Protein AF-A0A0P6XLK3-F1 (afdb_monomer_lite)

Organism: NCBI:txid70996

Structure (mmCIF, N/CA/C/O backbone):
data_AF-A0A0P6XLK3-F1
#
_entry.id   AF-A0A0P6XLK3-F1
#
loop_
_atom_site.group_PDB
_atom_site.id
_atom_site.type_symbol
_atom_site.label_atom_id
_atom_site.label_alt_id
_atom_site.label_comp_id
_atom_site.label_asym_id
_atom_site.label_entity_id
_atom_site.label_seq_id
_atom_site.pdbx_PDB_ins_code
_atom_site.Cartn_x
_atom_site.Cartn_y
_atom_site.Cartn_z
_atom_site.occupancy
_atom_site.B_iso_or_equiv
_atom_site.auth_seq_id
_atom_site.auth_comp_id
_atom_site.auth_asym_id
_atom_site.auth_atom_id
_atom_site.pdbx_PDB_model_num
ATOM 1 N N . MET A 1 1 ? 28.054 -4.166 -37.052 1.00 48.50 1 MET A N 1
ATOM 2 C CA . MET A 1 1 ? 26.684 -3.879 -36.568 1.00 48.50 1 MET A CA 1
ATOM 3 C C . MET A 1 1 ? 26.786 -2.891 -35.420 1.00 48.50 1 MET A C 1
ATOM 5 O O . MET A 1 1 ? 27.325 -3.245 -34.381 1.00 48.50 1 MET A O 1
ATOM 9 N N . TYR A 1 2 ? 26.368 -1.643 -35.636 1.00 39.34 2 TYR A N 1
ATOM 10 C CA . TYR A 1 2 ? 26.387 -0.606 -34.602 1.00 39.34 2 TYR A CA 1
ATOM 11 C C . TYR A 1 2 ? 25.342 -0.979 -33.540 1.00 39.34 2 TYR A C 1
ATOM 13 O O . TYR A 1 2 ? 24.150 -1.036 -33.843 1.00 39.34 2 TYR A O 1
ATOM 21 N N . GLN A 1 3 ? 25.774 -1.314 -32.323 1.00 53.41 3 GLN A N 1
ATOM 22 C CA . GLN A 1 3 ? 24.851 -1.542 -31.215 1.00 53.41 3 GLN A CA 1
ATOM 23 C C . GLN A 1 3 ? 24.291 -0.185 -30.795 1.00 53.41 3 GLN A C 1
ATOM 25 O O . GLN A 1 3 ? 24.954 0.599 -30.123 1.00 53.41 3 GLN A O 1
ATOM 30 N N . VAL A 1 4 ? 23.072 0.114 -31.241 1.00 50.69 4 VAL A N 1
ATOM 31 C CA . VAL A 1 4 ? 22.320 1.277 -30.771 1.00 50.69 4 VAL A CA 1
ATOM 32 C C . VAL A 1 4 ? 22.081 1.084 -29.272 1.00 50.69 4 VAL A C 1
ATOM 34 O O . VAL A 1 4 ? 21.427 0.098 -28.909 1.00 50.69 4 VAL A O 1
ATOM 37 N N . PRO A 1 5 ? 22.558 1.984 -28.393 1.00 47.41 5 PRO A N 1
ATOM 38 C CA . PRO A 1 5 ? 22.245 1.900 -26.980 1.00 47.41 5 PRO A CA 1
ATOM 39 C C . PRO A 1 5 ? 20.754 2.202 -26.828 1.00 47.41 5 PRO A C 1
ATOM 41 O O . PRO A 1 5 ? 20.324 3.353 -26.779 1.00 47.41 5 PRO A O 1
ATOM 44 N N . HIS A 1 6 ? 19.935 1.151 -26.795 1.00 49.28 6 HIS A N 1
ATOM 45 C CA . HIS A 1 6 ? 18.554 1.250 -26.354 1.00 49.28 6 HIS A CA 1
ATOM 46 C C . HIS A 1 6 ? 18.606 1.637 -24.885 1.00 49.28 6 HIS A C 1
ATOM 48 O O . HIS A 1 6 ? 18.752 0.774 -24.031 1.00 49.28 6 HIS A O 1
ATOM 54 N N . ASN A 1 7 ? 18.537 2.933 -24.593 1.00 46.81 7 ASN A N 1
ATOM 55 C CA . ASN A 1 7 ? 18.342 3.432 -23.244 1.00 46.81 7 ASN A CA 1
ATOM 56 C C . ASN A 1 7 ? 16.865 3.190 -22.870 1.00 46.81 7 ASN A C 1
ATOM 58 O O . ASN A 1 7 ? 16.003 3.980 -23.264 1.00 46.81 7 ASN A O 1
ATOM 62 N N . PRO A 1 8 ? 16.508 2.106 -22.152 1.00 51.03 8 PRO A N 1
ATOM 63 C CA . PRO A 1 8 ? 15.113 1.714 -21.968 1.00 51.03 8 PRO A CA 1
ATOM 64 C C . PRO A 1 8 ? 14.445 2.483 -20.815 1.00 51.03 8 PRO A C 1
ATOM 66 O O . PRO A 1 8 ? 13.295 2.217 -20.473 1.00 51.03 8 PRO A O 1
ATOM 69 N N . GLN A 1 9 ? 15.160 3.401 -20.154 1.00 51.38 9 GLN A N 1
ATOM 70 C CA . GLN A 1 9 ? 14.883 3.735 -18.755 1.00 51.38 9 GLN A CA 1
ATOM 71 C C . GLN A 1 9 ? 14.053 5.000 -18.494 1.00 51.38 9 GLN A C 1
ATOM 73 O O . GLN A 1 9 ? 13.700 5.234 -17.337 1.00 51.38 9 GLN A O 1
ATOM 78 N N . ASN A 1 10 ? 13.697 5.809 -19.499 1.00 47.47 10 ASN A N 1
ATOM 79 C CA . ASN A 1 10 ? 13.125 7.139 -19.218 1.00 47.47 10 ASN A CA 1
ATOM 80 C C . ASN A 1 10 ? 11.612 7.311 -19.411 1.00 47.47 10 ASN A C 1
ATOM 82 O O . ASN A 1 10 ? 11.050 8.234 -18.830 1.00 47.47 10 ASN A O 1
ATOM 86 N N . LYS A 1 11 ? 10.904 6.433 -20.135 1.00 48.31 11 LYS A N 1
ATOM 87 C CA . LYS A 1 11 ? 9.454 6.629 -20.371 1.00 48.31 11 LYS A CA 1
ATOM 88 C C . LYS A 1 11 ? 8.540 6.185 -19.217 1.00 48.31 11 LYS A C 1
ATOM 90 O O . LYS A 1 11 ? 7.357 6.490 -19.239 1.00 48.31 11 LYS A O 1
ATOM 95 N N . LEU A 1 12 ? 9.070 5.495 -18.205 1.00 56.06 12 LEU A N 1
ATOM 96 C CA . LEU A 1 12 ? 8.273 4.810 -17.173 1.00 56.06 12 LEU A CA 1
ATOM 97 C C . LEU A 1 12 ? 8.535 5.287 -15.734 1.00 56.06 12 LEU A C 1
ATOM 99 O O . LEU A 1 12 ? 8.028 4.694 -14.786 1.00 56.06 12 LEU A O 1
ATOM 103 N N . ARG A 1 13 ? 9.288 6.383 -15.552 1.00 64.12 13 ARG A N 1
ATOM 104 C CA . ARG A 1 13 ? 9.587 6.943 -14.219 1.00 64.12 13 ARG A CA 1
ATOM 105 C C . ARG A 1 13 ? 8.394 7.647 -13.571 1.00 64.12 13 ARG A C 1
ATOM 107 O O . ARG A 1 13 ? 8.230 7.552 -12.361 1.00 64.12 13 ARG A O 1
ATOM 114 N N . TRP A 1 14 ? 7.552 8.312 -14.359 1.00 66.25 14 TRP A N 1
ATOM 115 C CA . TRP A 1 14 ? 6.425 9.095 -13.838 1.00 66.25 14 TRP A CA 1
ATOM 116 C C . TRP A 1 14 ? 5.354 8.257 -13.124 1.00 66.25 14 TRP A C 1
ATOM 118 O O . TRP A 1 14 ? 5.020 8.600 -11.992 1.00 66.25 14 TRP A O 1
ATOM 128 N N . PRO A 1 15 ? 4.863 7.133 -13.684 1.00 72.25 15 PRO A N 1
ATOM 129 C CA . PRO A 1 15 ? 3.881 6.305 -12.982 1.00 72.25 15 PRO A CA 1
ATOM 130 C C . PRO A 1 15 ? 4.455 5.698 -11.696 1.00 72.25 15 PRO A C 1
ATOM 132 O O . PRO A 1 15 ? 3.769 5.593 -10.688 1.00 72.25 15 PRO A O 1
ATOM 135 N N . ILE A 1 16 ? 5.743 5.350 -11.714 1.00 74.31 16 ILE A N 1
ATOM 136 C CA . ILE A 1 16 ? 6.473 4.839 -10.550 1.00 74.31 16 ILE A CA 1
ATOM 137 C C . ILE A 1 16 ? 6.576 5.904 -9.452 1.00 74.31 16 ILE A C 1
ATOM 139 O O . ILE A 1 16 ? 6.316 5.605 -8.288 1.00 74.31 16 ILE A O 1
ATOM 143 N N . ALA A 1 17 ? 6.913 7.143 -9.813 1.00 75.12 17 ALA A N 1
ATOM 144 C CA . ALA A 1 17 ? 6.966 8.259 -8.874 1.00 75.12 17 ALA A CA 1
ATOM 145 C C . ALA A 1 17 ? 5.585 8.563 -8.269 1.00 75.12 17 ALA A C 1
ATOM 147 O O . ALA A 1 17 ? 5.495 8.831 -7.075 1.00 75.12 17 ALA A O 1
ATOM 148 N N . LEU A 1 18 ? 4.511 8.454 -9.058 1.00 81.56 18 LEU A N 1
ATOM 149 C CA . LEU A 1 18 ? 3.137 8.624 -8.576 1.00 81.56 18 LEU A CA 1
ATOM 150 C C . LEU A 1 18 ? 2.731 7.529 -7.583 1.00 81.56 18 LEU A C 1
ATOM 152 O O . LEU A 1 18 ? 2.184 7.846 -6.529 1.00 81.56 18 LEU A O 1
ATOM 156 N N . ILE A 1 19 ? 3.046 6.261 -7.874 1.00 81.31 19 ILE A N 1
ATOM 157 C CA . ILE A 1 19 ? 2.812 5.145 -6.943 1.00 81.31 19 ILE A CA 1
ATOM 158 C C . ILE A 1 19 ? 3.593 5.375 -5.648 1.00 81.31 19 ILE A C 1
ATOM 160 O O . ILE A 1 19 ? 3.035 5.255 -4.561 1.00 81.31 19 ILE A O 1
ATOM 164 N N . PHE A 1 20 ? 4.865 5.764 -5.748 1.00 81.19 20 PHE A N 1
ATOM 165 C CA . PHE A 1 20 ? 5.685 6.075 -4.580 1.00 81.19 20 PHE A CA 1
ATOM 166 C C . PHE A 1 20 ? 5.079 7.206 -3.737 1.00 81.19 20 PHE A C 1
ATOM 168 O O . PHE A 1 20 ? 4.965 7.073 -2.521 1.00 81.19 20 PHE A O 1
ATOM 175 N N . PHE A 1 21 ? 4.653 8.298 -4.374 1.00 82.06 21 PHE A N 1
ATOM 176 C CA . PHE A 1 21 ? 4.073 9.449 -3.687 1.00 82.06 21 PHE A CA 1
ATOM 177 C C . PHE A 1 21 ? 2.741 9.103 -3.010 1.00 82.06 21 PHE A C 1
ATOM 179 O O . PHE A 1 21 ? 2.518 9.473 -1.859 1.00 82.06 21 PHE A O 1
ATOM 186 N N . TYR A 1 22 ? 1.894 8.316 -3.681 1.00 84.12 22 TYR A N 1
ATOM 187 C CA . TYR A 1 22 ? 0.671 7.765 -3.098 1.00 84.12 22 TYR A CA 1
ATOM 188 C C . TYR A 1 22 ? 0.972 6.921 -1.851 1.00 84.12 22 TYR A C 1
ATOM 190 O O . TYR A 1 22 ? 0.374 7.137 -0.797 1.00 84.12 22 TYR A O 1
ATOM 198 N N . TYR A 1 23 ? 1.945 6.009 -1.937 1.00 82.25 23 TYR A N 1
ATOM 199 C CA . TYR A 1 23 ? 2.347 5.159 -0.814 1.00 82.25 23 TYR A CA 1
ATOM 200 C C . TYR A 1 23 ? 2.906 5.977 0.356 1.00 82.25 23 TYR A C 1
ATOM 202 O O . TYR A 1 23 ? 2.591 5.686 1.511 1.00 82.25 23 TYR A O 1
ATOM 210 N N . ALA A 1 24 ? 3.690 7.019 0.067 1.00 79.50 24 ALA A N 1
ATOM 211 C CA . ALA A 1 24 ? 4.238 7.916 1.074 1.00 79.50 24 ALA A CA 1
ATOM 212 C C . ALA A 1 24 ? 3.134 8.695 1.805 1.00 79.50 24 ALA A C 1
ATOM 214 O O . ALA A 1 24 ? 3.105 8.683 3.032 1.00 79.50 24 ALA A O 1
ATOM 215 N N . ILE A 1 25 ? 2.193 9.313 1.082 1.00 82.62 25 ILE A N 1
ATOM 216 C CA . ILE A 1 25 ? 1.094 10.078 1.694 1.00 82.62 25 ILE A CA 1
ATO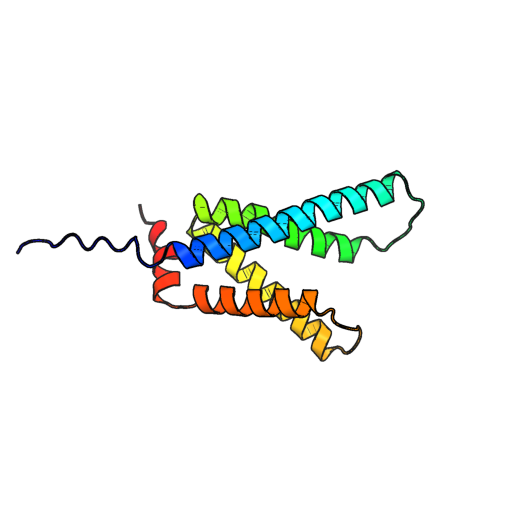M 217 C C . ILE A 1 25 ? 0.207 9.176 2.549 1.00 82.62 25 ILE A C 1
ATOM 219 O O . ILE A 1 25 ? -0.055 9.493 3.709 1.00 82.62 25 ILE A O 1
ATOM 223 N N . VAL A 1 26 ? -0.245 8.045 1.996 1.00 80.94 26 VAL A N 1
ATOM 224 C CA . VAL A 1 26 ? -1.139 7.127 2.717 1.00 80.94 26 VAL A CA 1
ATOM 225 C C . VAL A 1 26 ? -0.442 6.554 3.947 1.00 80.94 26 VAL A C 1
ATOM 227 O O . VAL A 1 26 ? -1.035 6.498 5.023 1.00 80.94 26 VAL A O 1
ATOM 230 N N . GLY A 1 27 ? 0.830 6.177 3.817 1.00 79.25 27 GLY A N 1
ATOM 231 C CA . GLY A 1 27 ? 1.594 5.660 4.941 1.00 79.25 27 GLY A CA 1
ATOM 232 C C . GLY A 1 27 ? 1.867 6.713 6.020 1.00 79.25 27 GLY A C 1
ATOM 233 O O . GLY A 1 27 ? 1.740 6.394 7.199 1.00 79.25 27 GLY A O 1
ATOM 234 N N . ILE A 1 28 ? 2.172 7.967 5.659 1.00 80.75 28 ILE A N 1
ATOM 235 C CA . ILE A 1 28 ? 2.331 9.068 6.630 1.00 80.75 28 ILE A CA 1
ATOM 236 C C . ILE A 1 28 ? 1.008 9.334 7.353 1.00 80.75 28 ILE A C 1
ATOM 238 O O . ILE A 1 28 ? 0.990 9.424 8.580 1.00 80.75 28 ILE A O 1
ATOM 242 N N . GLY A 1 29 ? -0.105 9.405 6.617 1.00 78.44 29 GLY A N 1
ATOM 243 C CA . GLY A 1 29 ? -1.433 9.574 7.207 1.00 78.44 29 GLY A CA 1
ATOM 244 C C . GLY A 1 29 ? -1.769 8.454 8.192 1.00 78.44 29 GLY A C 1
ATOM 245 O O . GLY A 1 29 ? -2.257 8.714 9.291 1.00 78.44 29 GLY A O 1
ATOM 246 N N . ALA A 1 30 ? -1.425 7.212 7.846 1.00 77.94 30 ALA A N 1
ATOM 247 C CA . ALA A 1 30 ? -1.592 6.076 8.739 1.00 77.94 30 ALA A CA 1
ATOM 248 C C . ALA A 1 30 ? -0.686 6.154 9.968 1.00 77.94 30 ALA A C 1
ATOM 250 O O . ALA A 1 30 ? -1.175 5.919 11.068 1.00 77.94 30 ALA A O 1
ATOM 251 N N . ALA A 1 31 ? 0.588 6.525 9.814 1.00 78.25 31 ALA A N 1
ATOM 252 C CA . ALA A 1 31 ? 1.520 6.701 10.927 1.00 78.25 31 ALA A CA 1
ATOM 253 C C . ALA A 1 31 ? 1.008 7.741 11.936 1.00 78.25 31 ALA A C 1
ATOM 255 O O . ALA A 1 31 ? 0.972 7.465 13.134 1.00 78.25 31 ALA A O 1
ATOM 256 N N . ILE A 1 32 ? 0.524 8.890 11.450 1.00 80.81 32 ILE A N 1
ATOM 257 C CA . ILE A 1 32 ? -0.103 9.922 12.289 1.00 80.81 32 ILE A CA 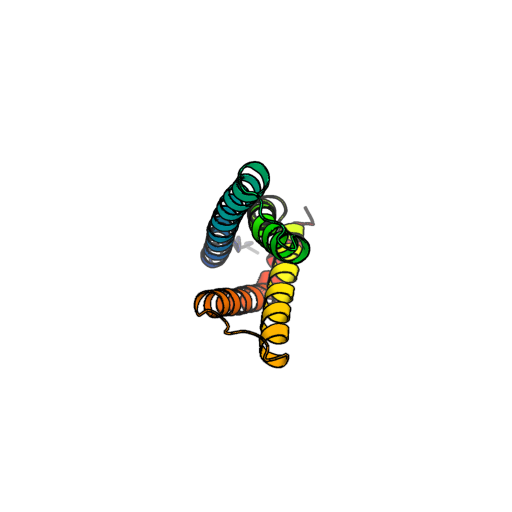1
ATOM 258 C C . ILE A 1 32 ? -1.348 9.360 12.988 1.00 80.81 32 ILE A C 1
ATOM 260 O O . ILE A 1 32 ? -1.481 9.494 14.204 1.00 80.81 32 ILE A O 1
ATOM 264 N N . GLY A 1 33 ? -2.230 8.679 12.249 1.00 73.56 33 GLY A N 1
ATOM 265 C CA . GLY A 1 33 ? -3.426 8.042 12.807 1.00 73.56 33 GLY A CA 1
ATOM 266 C C . GLY A 1 33 ? -3.112 7.010 13.894 1.00 73.56 33 GLY A C 1
ATOM 267 O O . GLY A 1 33 ? -3.804 6.953 14.906 1.00 73.56 33 GLY A O 1
ATOM 268 N N . GLY A 1 34 ? -2.033 6.243 13.742 1.00 72.31 34 GLY A N 1
ATOM 269 C CA . GLY A 1 34 ? -1.563 5.319 14.772 1.00 72.31 34 GLY A CA 1
ATOM 270 C C . GLY A 1 34 ? -1.013 5.999 16.004 1.00 72.31 34 GLY A C 1
ATOM 271 O O . GLY A 1 34 ? -1.327 5.570 17.107 1.00 72.31 34 GLY A O 1
ATOM 272 N N . CYS A 1 35 ? -0.232 7.068 15.843 1.00 77.94 35 CYS A N 1
ATOM 273 C CA . CYS A 1 35 ? 0.229 7.863 16.979 1.00 77.94 35 CYS A CA 1
ATOM 274 C C . CYS A 1 35 ? -0.959 8.417 17.777 1.00 77.94 35 CYS A C 1
ATOM 276 O O . CYS A 1 35 ? -0.950 8.356 19.004 1.00 77.94 35 CYS A O 1
ATOM 278 N N . LEU A 1 36 ? -2.008 8.884 17.091 1.00 77.75 36 LEU A N 1
ATOM 279 C CA . LEU A 1 36 ? -3.248 9.337 17.726 1.00 77.75 36 LEU A CA 1
ATOM 280 C C . LEU A 1 36 ? -3.999 8.190 18.413 1.00 77.75 36 LEU A C 1
ATOM 282 O O . LEU A 1 36 ? -4.477 8.363 19.532 1.00 77.75 36 LEU A O 1
ATOM 286 N N . LEU A 1 37 ? -4.064 7.009 17.791 1.00 74.19 37 LEU A N 1
ATOM 287 C CA . LEU A 1 37 ? -4.680 5.822 18.384 1.00 74.19 37 LEU A CA 1
ATOM 288 C C . LEU A 1 37 ? -3.926 5.379 19.650 1.00 74.19 37 LEU A C 1
ATOM 290 O O . LEU A 1 37 ? -4.545 5.190 20.692 1.00 74.19 37 LEU A O 1
ATOM 294 N N . VAL A 1 38 ? -2.595 5.296 19.603 1.00 75.56 38 VAL A N 1
ATOM 295 C CA . VAL A 1 38 ? -1.748 4.987 20.768 1.00 75.56 38 VAL A CA 1
ATOM 296 C C . VAL A 1 38 ? -1.923 6.038 21.863 1.00 75.56 38 VAL A C 1
ATOM 298 O O . VAL A 1 38 ? -2.149 5.673 23.014 1.00 75.56 38 VAL A O 1
ATOM 301 N N . ALA A 1 39 ? -1.907 7.329 21.519 1.00 75.00 39 ALA A N 1
ATOM 302 C CA . ALA A 1 39 ? -2.172 8.400 22.477 1.00 75.00 39 ALA A CA 1
ATOM 303 C C . ALA A 1 39 ? -3.562 8.246 23.118 1.00 75.00 39 ALA A C 1
ATOM 305 O O . ALA A 1 39 ? -3.698 8.364 24.332 1.00 75.00 39 ALA A O 1
ATOM 306 N N . SER A 1 40 ? -4.587 7.898 22.337 1.00 71.88 40 SER A N 1
ATOM 307 C CA . SER A 1 40 ? -5.941 7.678 22.855 1.00 71.88 40 SER A CA 1
ATOM 308 C C . SER A 1 40 ? -6.061 6.453 23.771 1.00 71.88 40 SER A C 1
ATOM 310 O O . SER A 1 40 ? -6.889 6.466 24.673 1.00 71.88 40 SER A O 1
ATOM 312 N N . ILE A 1 41 ? -5.220 5.428 23.600 1.00 74.56 41 ILE A N 1
ATOM 313 C CA . ILE A 1 41 ? -5.166 4.250 24.485 1.00 74.56 41 ILE A CA 1
ATOM 314 C C . ILE A 1 41 ? -4.420 4.568 25.785 1.00 74.56 41 ILE A C 1
ATOM 316 O O . ILE A 1 41 ? -4.830 4.132 26.856 1.00 74.56 41 ILE A O 1
ATOM 320 N N . VAL A 1 42 ? -3.314 5.313 25.693 1.00 76.31 42 VAL A N 1
ATOM 321 C CA . VAL A 1 42 ? -2.473 5.665 26.849 1.00 76.31 42 VAL A CA 1
ATOM 322 C C . VAL A 1 42 ? -3.164 6.702 27.737 1.00 76.31 42 VAL A C 1
ATOM 324 O O . VAL A 1 42 ? -3.126 6.587 28.960 1.00 76.31 42 VAL A O 1
ATOM 327 N N . TYR A 1 43 ? -3.814 7.699 27.131 1.00 77.81 43 TYR A N 1
ATOM 328 C CA . TYR A 1 43 ? -4.438 8.818 27.843 1.00 77.81 43 TYR A CA 1
ATOM 329 C C . TYR A 1 43 ? -5.967 8.707 27.965 1.00 77.81 43 TYR A C 1
ATOM 331 O O . TYR A 1 43 ? -6.568 9.412 28.775 1.00 77.81 43 TYR A O 1
ATOM 339 N N . GLY A 1 44 ? -6.619 7.834 27.192 1.00 61.72 44 GLY A N 1
ATOM 340 C CA . GLY A 1 44 ? -8.071 7.648 27.195 1.00 61.72 44 GLY A CA 1
ATOM 341 C C . GLY A 1 44 ? -8.498 6.286 27.749 1.00 61.72 44 GLY A C 1
ATOM 342 O O . GLY A 1 44 ? -7.936 5.245 27.427 1.00 61.72 44 GLY A O 1
ATOM 343 N N . LYS A 1 45 ? -9.563 6.265 28.561 1.00 56.97 45 LYS A N 1
ATOM 344 C CA . LYS A 1 45 ? -10.181 5.034 29.101 1.00 56.97 45 LYS A CA 1
ATOM 345 C C . LYS A 1 45 ? -11.054 4.312 28.060 1.00 56.97 45 LYS A C 1
ATOM 347 O O . LYS A 1 45 ? -12.210 3.995 28.333 1.00 56.97 45 LYS A O 1
ATOM 352 N N . GLN A 1 46 ? -10.552 4.081 26.851 1.00 56.59 46 GLN A N 1
ATOM 353 C CA . GLN A 1 46 ? -11.335 3.466 25.778 1.00 56.59 46 GLN A CA 1
ATOM 354 C C . GLN A 1 46 ? -10.987 1.979 25.597 1.00 56.59 46 GLN A C 1
ATOM 356 O O . GLN A 1 46 ? -9.921 1.619 25.110 1.00 56.59 46 GLN A O 1
ATOM 361 N N . ARG A 1 47 ? -11.928 1.093 25.962 1.00 55.75 47 ARG A N 1
ATOM 362 C CA . ARG A 1 47 ? -11.895 -0.342 25.620 1.00 55.75 47 ARG A CA 1
ATOM 363 C C . ARG A 1 47 ? -12.455 -0.546 24.210 1.00 55.75 47 ARG A C 1
ATOM 365 O O . ARG A 1 47 ? -13.577 -1.016 24.048 1.00 55.75 47 ARG A O 1
ATOM 372 N N . VAL A 1 48 ? -11.705 -0.152 23.188 1.00 58.22 48 VAL A N 1
ATOM 373 C CA . VAL A 1 48 ? -12.060 -0.465 21.794 1.00 58.22 48 VAL A CA 1
ATOM 374 C C . VAL A 1 48 ? -11.414 -1.797 21.423 1.00 58.22 48 VAL A C 1
ATOM 376 O O . VAL A 1 48 ? -10.287 -2.072 21.829 1.00 58.22 48 VAL A O 1
ATOM 379 N N . SER A 1 49 ? -12.114 -2.644 20.665 1.00 61.72 49 SER A N 1
ATOM 380 C CA . SER A 1 49 ? -11.506 -3.835 20.063 1.00 61.72 49 SER A CA 1
ATOM 381 C C . SER A 1 49 ? -10.399 -3.391 19.104 1.00 61.72 49 SER A C 1
ATOM 383 O O . SER A 1 49 ? -10.664 -2.938 17.993 1.00 61.72 49 SER A O 1
ATOM 385 N N . LEU A 1 50 ? -9.150 -3.472 19.567 1.00 62.91 50 LEU A N 1
ATOM 386 C CA . LEU A 1 50 ? -7.975 -2.966 18.853 1.00 62.91 50 LEU A CA 1
ATOM 387 C C . LEU A 1 50 ? -7.559 -3.842 17.676 1.00 62.91 50 LEU A C 1
ATOM 389 O O . LEU A 1 50 ? -6.748 -3.409 16.868 1.00 62.91 50 LEU A O 1
ATOM 393 N N . PHE A 1 51 ? -8.122 -5.044 17.546 1.00 61.44 51 PHE A N 1
ATOM 394 C CA . PHE A 1 51 ? -7.694 -6.014 16.545 1.00 61.44 51 PHE A CA 1
ATOM 395 C C . PHE A 1 51 ? -7.841 -5.444 15.125 1.00 61.44 51 PHE A C 1
ATOM 397 O O . PHE A 1 51 ? -6.855 -5.277 14.413 1.00 61.44 51 PHE A O 1
ATOM 404 N N . TRP A 1 52 ? -9.049 -5.031 14.737 1.00 59.28 52 TRP A N 1
ATOM 405 C CA . TRP A 1 52 ? -9.316 -4.494 13.398 1.00 59.28 52 TRP A CA 1
ATOM 406 C C . TRP A 1 52 ? -8.588 -3.177 13.073 1.00 59.28 52 TRP A C 1
ATOM 408 O O . TRP A 1 52 ? -7.972 -3.103 12.005 1.00 59.28 52 TRP A O 1
ATOM 418 N N . PRO A 1 53 ? -8.586 -2.161 13.961 1.00 63.31 53 PRO A N 1
ATOM 419 C CA . PRO A 1 53 ? -7.807 -0.940 13.763 1.00 63.31 53 PRO A CA 1
ATOM 420 C C . PRO A 1 53 ? -6.307 -1.207 13.626 1.00 63.31 53 PRO A C 1
ATOM 422 O O . PRO A 1 53 ? -5.649 -0.579 12.800 1.00 63.31 53 PRO A O 1
ATOM 425 N N . PHE A 1 54 ? -5.766 -2.161 14.389 1.00 66.31 54 PHE A N 1
ATOM 426 C CA . PHE A 1 54 ? -4.350 -2.519 14.350 1.00 66.31 54 PHE A CA 1
ATOM 427 C C . PHE A 1 54 ? -3.954 -3.183 13.028 1.00 66.31 54 PHE A C 1
ATOM 429 O O . PHE A 1 54 ? -2.929 -2.820 12.453 1.00 66.31 54 PHE A O 1
ATOM 436 N N . PHE A 1 55 ? -4.785 -4.086 12.490 1.00 66.06 55 PHE A N 1
ATOM 437 C CA . PHE A 1 55 ? -4.558 -4.656 11.156 1.00 66.06 55 PHE A CA 1
ATOM 438 C C . PHE A 1 55 ? -4.621 -3.587 10.065 1.00 66.06 55 PHE A C 1
ATOM 440 O O . PHE A 1 55 ? -3.720 -3.525 9.232 1.00 66.06 55 PHE A O 1
ATOM 447 N N . PHE A 1 56 ? -5.624 -2.703 10.094 1.00 65.62 56 PHE A N 1
ATOM 448 C CA . PHE A 1 56 ? -5.709 -1.584 9.150 1.00 65.62 56 PHE A CA 1
ATOM 449 C C . PHE A 1 56 ? -4.490 -0.663 9.239 1.00 65.62 56 PHE A C 1
ATOM 451 O O . PHE A 1 56 ? -3.943 -0.245 8.218 1.00 65.62 56 PHE A O 1
ATOM 458 N N . PHE A 1 57 ? -4.034 -0.372 10.452 1.00 68.69 57 PHE A N 1
ATOM 459 C CA . PHE A 1 57 ? -2.869 0.461 10.702 1.00 68.69 57 PHE A CA 1
ATOM 460 C C . PHE A 1 57 ? -1.572 -0.167 10.182 1.00 68.69 57 PHE A C 1
ATOM 462 O O . PHE A 1 57 ? -0.872 0.464 9.391 1.00 68.69 57 PHE A O 1
ATOM 469 N N . LEU A 1 58 ? -1.278 -1.420 10.551 1.00 70.31 58 LEU A N 1
ATOM 470 C CA . LEU A 1 58 ? -0.108 -2.158 10.062 1.00 70.31 58 LEU A CA 1
ATOM 471 C C . LEU A 1 58 ? -0.093 -2.235 8.540 1.00 70.31 58 LEU A C 1
ATOM 473 O O . LEU A 1 58 ? 0.944 -2.044 7.907 1.00 70.31 58 LEU A O 1
ATOM 477 N N . PHE A 1 59 ? -1.257 -2.481 7.950 1.00 70.44 59 PHE A N 1
ATOM 478 C CA . PHE A 1 59 ? -1.400 -2.594 6.515 1.00 70.44 59 PHE A CA 1
ATOM 479 C C . PHE A 1 59 ? -1.097 -1.272 5.802 1.00 70.44 59 PHE A C 1
ATOM 481 O O . PHE A 1 59 ? -0.363 -1.254 4.815 1.00 70.44 59 PHE A O 1
ATOM 488 N N . ASN A 1 60 ? -1.573 -0.144 6.330 1.00 70.25 60 ASN A N 1
ATOM 489 C CA . ASN A 1 60 ? -1.281 1.160 5.743 1.00 70.25 60 ASN A CA 1
ATOM 490 C C . ASN A 1 60 ? 0.145 1.652 6.049 1.00 70.25 60 ASN A C 1
ATOM 492 O O . ASN A 1 60 ? 0.768 2.248 5.176 1.00 70.25 60 ASN A O 1
ATOM 496 N N . ILE A 1 61 ? 0.722 1.336 7.214 1.00 71.50 61 ILE A N 1
ATOM 497 C CA . ILE A 1 61 ? 2.147 1.590 7.491 1.00 71.50 61 ILE A CA 1
ATOM 498 C C . ILE A 1 61 ? 3.050 0.758 6.590 1.00 71.50 61 ILE A C 1
ATOM 500 O O . ILE A 1 61 ? 4.089 1.246 6.148 1.00 71.50 61 ILE A O 1
ATOM 504 N N . SER A 1 62 ? 2.665 -0.478 6.264 1.00 73.56 62 SER A N 1
ATOM 505 C CA . SER A 1 62 ? 3.462 -1.315 5.367 1.00 73.56 62 SER A CA 1
ATOM 506 C C . SER A 1 62 ? 3.686 -0.642 4.007 1.00 73.56 62 SER A C 1
ATOM 508 O O . SER A 1 62 ? 4.736 -0.835 3.399 1.00 73.56 62 SER A O 1
ATOM 510 N N . ARG A 1 63 ? 2.776 0.250 3.577 1.00 74.94 63 ARG A N 1
ATOM 511 C CA . ARG A 1 63 ? 2.929 1.069 2.364 1.00 74.94 63 ARG A CA 1
ATOM 512 C C . ARG A 1 63 ? 4.147 2.003 2.435 1.00 74.94 63 ARG A C 1
ATOM 514 O O . ARG A 1 63 ? 4.839 2.151 1.435 1.00 74.94 63 ARG A O 1
ATOM 521 N N . LEU A 1 64 ? 4.525 2.540 3.597 1.00 72.62 64 LEU A N 1
ATOM 522 C CA . LEU A 1 64 ? 5.807 3.255 3.747 1.00 72.62 64 LEU A CA 1
ATOM 523 C C . LEU A 1 64 ? 7.003 2.322 3.518 1.00 72.62 64 LEU A C 1
ATOM 525 O O . LEU A 1 64 ? 7.929 2.661 2.780 1.00 72.62 64 LEU A O 1
ATOM 529 N N . GLY A 1 65 ? 6.962 1.122 4.103 1.00 69.62 65 GLY A N 1
ATOM 530 C CA . GLY A 1 65 ? 8.000 0.106 3.913 1.00 69.62 65 GLY A CA 1
ATOM 531 C C . GLY A 1 65 ? 8.143 -0.311 2.448 1.00 69.62 65 GLY A C 1
ATOM 532 O O . GLY A 1 65 ? 9.255 -0.416 1.929 1.00 69.62 65 GLY A O 1
ATOM 533 N N . PHE A 1 66 ? 7.022 -0.464 1.743 1.00 72.44 66 PHE A N 1
ATOM 534 C CA . PHE A 1 66 ? 7.015 -0.792 0.322 1.00 72.44 66 PHE A CA 1
ATOM 535 C C . PHE A 1 66 ? 7.405 0.383 -0.575 1.00 72.44 66 PHE A C 1
ATOM 537 O O . PHE A 1 66 ? 8.028 0.133 -1.602 1.00 72.44 66 PHE A O 1
ATOM 544 N N . ALA A 1 67 ? 7.159 1.639 -0.184 1.00 70.06 67 ALA A N 1
ATOM 545 C CA . ALA A 1 67 ? 7.689 2.811 -0.886 1.00 70.06 67 ALA A CA 1
ATOM 546 C C . ALA A 1 67 ? 9.226 2.795 -0.893 1.00 70.06 67 ALA A C 1
ATOM 548 O O . ALA A 1 67 ? 9.856 2.907 -1.946 1.00 70.06 67 ALA A O 1
ATOM 549 N N . VAL A 1 68 ? 9.838 2.562 0.273 1.00 65.75 68 VAL A N 1
ATOM 550 C CA . VAL A 1 68 ? 11.298 2.424 0.409 1.00 65.75 68 VAL A CA 1
ATOM 551 C C . VAL A 1 68 ? 11.801 1.178 -0.334 1.00 65.75 68 VAL A C 1
ATOM 553 O O . VAL A 1 68 ? 12.804 1.232 -1.053 1.00 65.75 68 VAL A O 1
ATOM 556 N N . GLY A 1 69 ? 11.070 0.064 -0.227 1.00 63.75 69 GLY A N 1
ATOM 557 C CA . GLY A 1 69 ? 11.345 -1.179 -0.948 1.00 63.75 69 GLY A CA 1
ATOM 558 C C . GLY A 1 69 ? 11.287 -1.025 -2.470 1.00 63.75 69 GLY A C 1
ATOM 559 O O . GLY A 1 69 ? 12.064 -1.665 -3.173 1.00 63.75 69 GLY A O 1
ATOM 560 N N . PHE A 1 70 ? 10.443 -0.137 -2.996 1.00 66.31 70 PHE A N 1
ATOM 561 C CA . PHE A 1 70 ? 10.333 0.138 -4.430 1.00 66.31 70 PHE A CA 1
ATOM 562 C C . PHE A 1 70 ? 11.595 0.794 -5.001 1.00 66.31 70 PHE A C 1
ATOM 564 O O . PHE A 1 70 ? 11.995 0.505 -6.130 1.00 66.31 70 PHE A O 1
ATOM 571 N N . VAL A 1 71 ? 12.244 1.646 -4.202 1.00 65.44 71 VAL A N 1
ATOM 572 C CA . VAL A 1 71 ? 13.467 2.361 -4.590 1.00 65.44 71 VAL A CA 1
ATOM 573 C C . VAL A 1 71 ? 14.695 1.459 -4.463 1.00 65.44 71 VAL A C 1
ATOM 575 O O . VAL A 1 71 ? 15.536 1.446 -5.361 1.00 65.44 71 VAL A O 1
ATOM 578 N N . ARG A 1 72 ? 14.793 0.687 -3.371 1.00 65.12 72 ARG A N 1
ATOM 579 C CA . ARG A 1 72 ? 16.021 -0.045 -3.011 1.00 65.12 72 ARG A CA 1
ATOM 580 C C . ARG A 1 72 ? 16.000 -1.538 -3.354 1.00 65.12 72 ARG A C 1
ATOM 582 O O . ARG A 1 72 ? 17.038 -2.089 -3.696 1.00 65.12 72 ARG A O 1
ATOM 589 N N . PHE A 1 73 ? 14.835 -2.185 -3.320 1.00 64.31 73 PHE A N 1
ATOM 590 C CA . PHE A 1 73 ? 14.664 -3.633 -3.503 1.00 64.31 73 PHE A CA 1
ATOM 591 C C . PHE A 1 73 ? 13.528 -3.928 -4.493 1.00 64.31 73 PHE A C 1
ATOM 593 O O . PHE A 1 73 ? 12.535 -4.575 -4.157 1.00 64.31 73 PHE A O 1
ATOM 600 N N . ARG A 1 74 ? 13.680 -3.427 -5.728 1.00 70.19 74 ARG A N 1
ATOM 601 C CA . ARG A 1 74 ? 12.659 -3.374 -6.798 1.00 70.19 74 ARG A CA 1
ATOM 602 C C . ARG A 1 74 ? 11.765 -4.616 -6.912 1.00 70.19 74 ARG A C 1
ATOM 604 O O . ARG A 1 74 ? 10.549 -4.469 -6.978 1.00 70.19 74 ARG A O 1
ATOM 611 N N . ALA A 1 75 ? 12.329 -5.826 -6.905 1.00 70.25 75 ALA A N 1
ATOM 612 C CA . ALA A 1 75 ? 11.552 -7.063 -7.031 1.00 70.25 75 ALA A CA 1
ATOM 613 C C . ALA A 1 75 ? 10.707 -7.386 -5.782 1.00 70.25 75 ALA A C 1
ATOM 615 O O . ALA A 1 75 ? 9.577 -7.860 -5.904 1.00 70.25 75 ALA A O 1
ATOM 616 N N . TRP A 1 76 ? 11.240 -7.124 -4.587 1.00 72.06 76 TRP A N 1
ATOM 617 C CA . TRP A 1 76 ? 10.535 -7.315 -3.315 1.00 72.06 76 TRP A CA 1
ATOM 618 C C . TRP A 1 76 ? 9.462 -6.246 -3.108 1.00 72.06 76 TRP A C 1
ATOM 620 O O . TRP A 1 76 ? 8.324 -6.580 -2.783 1.00 72.06 76 TRP A O 1
ATOM 630 N N . GLY A 1 77 ? 9.794 -4.982 -3.389 1.00 72.88 77 GLY A N 1
ATOM 631 C CA . GLY A 1 77 ? 8.839 -3.875 -3.391 1.00 72.88 77 GLY A CA 1
ATOM 632 C C . GLY A 1 77 ? 7.679 -4.133 -4.351 1.00 72.88 77 GLY A C 1
ATOM 633 O O . GLY A 1 77 ? 6.528 -4.032 -3.951 1.00 72.88 77 GLY A O 1
ATOM 634 N N . TYR A 1 78 ? 7.962 -4.571 -5.583 1.00 77.69 78 TYR A N 1
ATOM 635 C CA . TYR A 1 78 ? 6.930 -4.932 -6.559 1.00 77.69 78 TYR A CA 1
ATOM 636 C C . TYR A 1 78 ? 5.969 -6.011 -6.037 1.00 77.69 78 TYR A C 1
ATOM 638 O O . TYR A 1 78 ? 4.754 -5.828 -6.085 1.00 77.69 78 TYR A O 1
ATOM 646 N N . ARG A 1 79 ? 6.496 -7.123 -5.504 1.00 79.50 79 ARG A N 1
ATOM 647 C CA . ARG A 1 79 ? 5.666 -8.219 -4.968 1.00 79.50 79 ARG A CA 1
ATOM 648 C C . ARG A 1 79 ? 4.819 -7.765 -3.780 1.00 79.50 79 ARG A C 1
ATOM 650 O O . ARG A 1 79 ? 3.647 -8.121 -3.705 1.00 79.50 79 ARG A O 1
ATOM 657 N N . GLY A 1 80 ? 5.405 -6.967 -2.890 1.00 79.25 80 GLY A N 1
ATOM 658 C CA . GLY A 1 80 ? 4.718 -6.401 -1.735 1.00 79.25 80 GLY A CA 1
ATOM 659 C C . GLY A 1 80 ? 3.565 -5.481 -2.123 1.00 79.25 80 GLY A C 1
ATOM 660 O O . GLY A 1 80 ? 2.458 -5.659 -1.631 1.00 79.25 80 GLY A O 1
ATOM 661 N N . ILE A 1 81 ? 3.790 -4.563 -3.066 1.00 79.44 81 ILE A N 1
ATOM 662 C CA . ILE A 1 81 ? 2.756 -3.645 -3.565 1.00 79.44 81 ILE A CA 1
ATOM 663 C C . ILE A 1 81 ? 1.612 -4.413 -4.227 1.00 79.44 81 ILE A C 1
ATOM 665 O O . ILE A 1 81 ? 0.452 -4.163 -3.921 1.00 79.44 81 ILE A O 1
ATOM 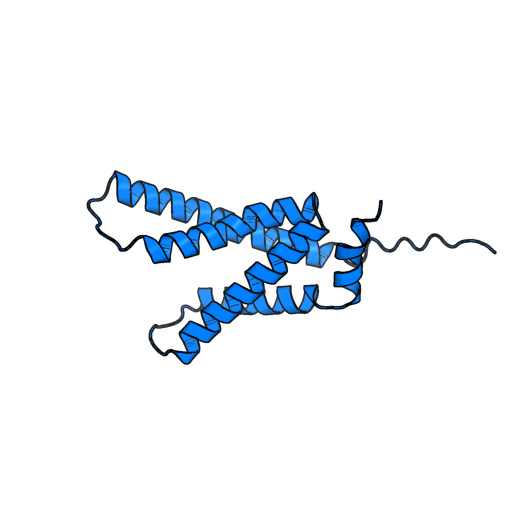669 N N . VAL A 1 82 ? 1.919 -5.390 -5.086 1.00 83.38 82 VAL A N 1
ATOM 670 C CA . VAL A 1 82 ? 0.888 -6.227 -5.723 1.00 83.38 82 VAL A CA 1
ATOM 671 C C . VAL A 1 82 ? 0.028 -6.932 -4.670 1.00 83.38 82 VAL A C 1
ATOM 673 O O . VAL A 1 82 ? -1.196 -6.935 -4.783 1.00 83.38 82 VAL A O 1
ATOM 676 N N . LEU A 1 83 ? 0.652 -7.490 -3.629 1.00 84.00 83 LEU A N 1
ATOM 677 C CA . LEU A 1 83 ? -0.059 -8.154 -2.537 1.00 84.00 83 LEU A CA 1
ATOM 678 C C . LEU A 1 83 ? -0.921 -7.170 -1.729 1.00 84.00 83 LEU A C 1
ATOM 680 O O . LEU A 1 83 ? -2.077 -7.467 -1.432 1.00 84.00 83 LEU A O 1
ATOM 684 N N . VAL A 1 84 ? -0.384 -5.991 -1.407 1.00 83.06 84 VAL A N 1
ATOM 685 C CA . VAL A 1 84 ? -1.094 -4.950 -0.651 1.00 83.06 84 VAL A CA 1
ATOM 686 C C . VAL A 1 84 ? -2.301 -4.417 -1.420 1.00 83.06 84 VAL A C 1
ATOM 688 O O . VAL A 1 84 ? -3.387 -4.277 -0.856 1.00 83.06 84 VAL A O 1
ATOM 691 N N . GLU A 1 85 ? -2.161 -4.143 -2.714 1.00 82.75 85 GLU A N 1
ATOM 692 C CA . GLU A 1 85 ? -3.294 -3.658 -3.503 1.00 82.75 85 GLU A CA 1
ATOM 693 C C . GLU A 1 85 ? -4.349 -4.748 -3.711 1.00 82.75 85 GLU A C 1
ATOM 695 O O . GLU A 1 85 ? -5.540 -4.474 -3.567 1.00 82.75 85 GLU A O 1
ATOM 700 N N . ALA A 1 86 ? -3.942 -6.002 -3.943 1.00 83.06 86 ALA A N 1
ATOM 701 C CA . ALA A 1 86 ? -4.878 -7.121 -4.056 1.00 83.06 86 ALA A CA 1
ATOM 702 C C . ALA A 1 86 ? -5.715 -7.304 -2.778 1.00 83.06 86 ALA A C 1
ATOM 704 O O . ALA A 1 86 ? -6.940 -7.403 -2.846 1.00 83.06 86 ALA A O 1
ATOM 705 N N . LEU A 1 87 ? -5.075 -7.277 -1.606 1.00 81.94 87 LEU A N 1
ATOM 706 C CA . LEU A 1 87 ? -5.763 -7.379 -0.316 1.00 81.94 87 LEU A CA 1
ATOM 707 C C . LEU A 1 87 ? -6.665 -6.165 -0.037 1.00 81.94 87 LEU A C 1
ATOM 709 O O . LEU A 1 87 ? -7.747 -6.331 0.525 1.00 81.94 87 LEU A O 1
ATOM 713 N N . SER A 1 88 ? -6.269 -4.964 -0.471 1.00 78.81 88 SER A N 1
ATOM 714 C CA . SER A 1 88 ? -7.102 -3.754 -0.358 1.00 78.81 88 SER A CA 1
ATOM 715 C C . SER A 1 88 ? -8.397 -3.892 -1.162 1.00 78.81 88 SER A C 1
ATOM 717 O O . SER A 1 88 ? -9.482 -3.618 -0.652 1.00 78.81 88 SER A O 1
ATOM 719 N N . ILE A 1 89 ? -8.291 -4.385 -2.400 1.00 82.56 89 ILE A N 1
ATOM 720 C CA . ILE A 1 89 ? -9.440 -4.628 -3.281 1.00 82.56 89 ILE A CA 1
ATOM 721 C C . ILE A 1 89 ? -10.330 -5.737 -2.710 1.00 82.56 89 ILE A C 1
ATOM 723 O O . ILE A 1 89 ? -11.546 -5.570 -2.655 1.00 82.56 89 ILE A O 1
ATOM 727 N N . MET A 1 90 ? -9.747 -6.845 -2.235 1.00 81.62 90 MET A N 1
ATOM 728 C CA . MET A 1 90 ? -10.508 -7.929 -1.600 1.00 81.62 90 MET A CA 1
ATOM 729 C C . MET A 1 90 ? -11.241 -7.460 -0.339 1.00 81.62 90 MET A C 1
ATOM 731 O O . MET A 1 90 ? -12.381 -7.859 -0.122 1.00 81.62 90 MET A O 1
ATOM 735 N N . SER A 1 91 ? -10.621 -6.594 0.467 1.00 77.19 91 SER A N 1
ATOM 736 C CA . SER A 1 91 ? -11.248 -5.998 1.652 1.00 77.19 91 SER A CA 1
ATOM 737 C C . SER A 1 91 ? -12.466 -5.146 1.279 1.00 77.19 91 SER A C 1
ATOM 739 O O . SER A 1 91 ? -13.540 -5.321 1.858 1.00 77.19 91 SER A O 1
ATOM 741 N N . LEU A 1 92 ? -12.342 -4.287 0.257 1.00 76.12 92 LEU A N 1
ATOM 742 C CA . LEU A 1 92 ? -13.464 -3.490 -0.246 1.00 76.12 92 LEU A CA 1
ATOM 743 C C . LEU A 1 92 ? -14.582 -4.379 -0.810 1.00 76.12 92 LEU A C 1
ATOM 745 O O . LEU A 1 92 ? -15.744 -4.192 -0.458 1.00 76.12 92 LEU A O 1
ATOM 749 N N . LEU A 1 93 ? -14.241 -5.359 -1.654 1.00 80.56 93 LEU A N 1
ATOM 750 C CA . LEU A 1 93 ? -15.208 -6.302 -2.225 1.00 80.56 93 LEU A CA 1
ATOM 751 C C . LEU A 1 93 ? -15.924 -7.093 -1.128 1.00 80.56 93 LEU A C 1
ATOM 753 O O . LEU A 1 93 ? -17.141 -7.236 -1.177 1.00 80.56 93 LEU A O 1
ATOM 757 N N . GLY A 1 94 ? -15.191 -7.547 -0.110 1.00 76.00 94 GLY A N 1
ATOM 758 C CA . GLY A 1 94 ? -15.756 -8.225 1.052 1.00 76.00 94 GLY A CA 1
ATOM 759 C C . GLY A 1 94 ? -16.767 -7.349 1.787 1.00 76.00 94 GLY A C 1
ATOM 760 O O . GLY A 1 94 ? -17.882 -7.792 2.047 1.00 76.00 94 GLY A O 1
ATOM 761 N N . ARG A 1 95 ? -16.430 -6.082 2.059 1.00 72.88 95 ARG A N 1
ATOM 762 C CA . ARG A 1 95 ? -17.352 -5.121 2.690 1.00 72.88 95 ARG A CA 1
ATOM 763 C C . ARG A 1 95 ? -18.573 -4.812 1.824 1.00 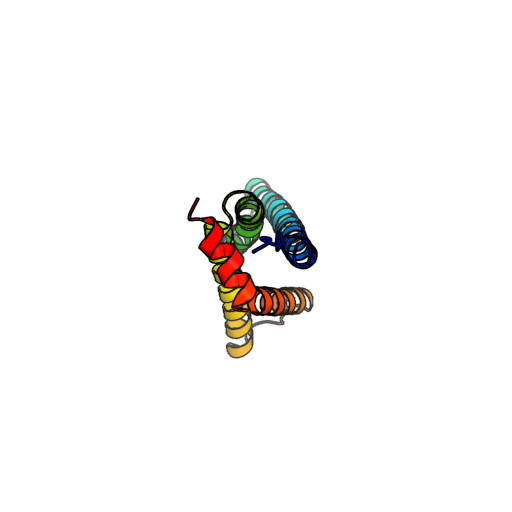72.88 95 ARG A C 1
ATOM 765 O O . ARG A 1 95 ? -19.678 -4.721 2.352 1.00 72.88 95 ARG A O 1
ATOM 772 N N . PHE A 1 96 ? -18.381 -4.684 0.513 1.00 74.38 96 PHE A N 1
ATOM 773 C CA . PHE A 1 96 ? -19.450 -4.414 -0.446 1.00 74.38 96 PHE A CA 1
ATOM 774 C C . PHE A 1 96 ? -20.444 -5.581 -0.542 1.00 74.38 96 PHE A C 1
ATOM 776 O O . PHE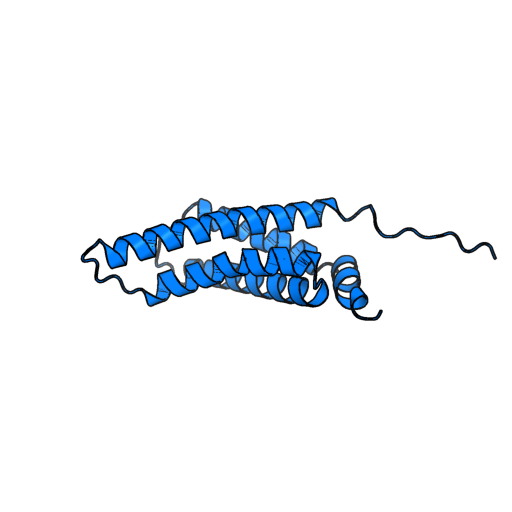 A 1 96 ? -21.652 -5.372 -0.460 1.00 74.38 96 PHE A O 1
ATOM 783 N N . VAL A 1 97 ? -19.944 -6.816 -0.651 1.00 75.62 97 VAL A N 1
ATOM 784 C CA . VAL A 1 97 ? -20.771 -8.032 -0.750 1.00 75.62 97 VAL A CA 1
ATOM 785 C C . VAL A 1 97 ? -21.474 -8.350 0.572 1.00 75.62 97 VAL A C 1
ATOM 787 O O . VAL A 1 97 ? -22.625 -8.773 0.564 1.00 75.62 97 VAL A O 1
ATOM 790 N N . LEU A 1 98 ? -20.820 -8.115 1.715 1.00 73.62 98 LEU A N 1
ATOM 791 C CA . LEU A 1 98 ? -21.373 -8.416 3.042 1.00 73.62 98 LEU A CA 1
ATOM 792 C C . LEU A 1 98 ? -22.336 -7.334 3.584 1.00 73.62 98 LEU A C 1
ATOM 794 O O . LEU A 1 98 ? -22.802 -7.468 4.714 1.00 73.62 98 LEU A O 1
ATOM 798 N N . GLN A 1 99 ? -22.636 -6.285 2.801 1.00 54.62 99 GLN A N 1
ATOM 799 C CA . GLN A 1 99 ? -23.668 -5.252 3.035 1.00 54.62 99 GLN A CA 1
ATOM 800 C C . GLN A 1 99 ? -23.749 -4.650 4.456 1.00 54.62 99 GLN A C 1
ATOM 802 O O . GLN A 1 99 ? -24.821 -4.235 4.896 1.00 54.62 99 GLN A O 1
ATOM 807 N N . ARG A 1 100 ? -22.646 -4.586 5.211 1.00 55.75 100 ARG A N 1
ATOM 808 C CA . ARG A 1 100 ? -22.727 -4.245 6.644 1.00 55.75 100 ARG A CA 1
ATOM 809 C C . ARG A 1 100 ? -22.440 -2.793 7.012 1.00 55.75 100 ARG A C 1
ATOM 811 O O . ARG A 1 100 ? -22.846 -2.388 8.096 1.00 55.75 100 ARG A O 1
ATOM 818 N N . GLU A 1 101 ? -21.802 -1.992 6.156 1.00 60.12 101 GLU A N 1
ATOM 819 C CA . GLU A 1 101 ? -21.381 -0.630 6.527 1.00 60.12 101 GLU A CA 1
ATOM 820 C C . GLU A 1 101 ? -21.480 0.376 5.369 1.00 60.12 101 GLU A C 1
ATOM 822 O O . GLU A 1 101 ? -21.286 0.033 4.201 1.00 60.12 101 GLU A O 1
ATOM 827 N N . ARG A 1 102 ? -21.763 1.648 5.699 1.00 64.75 102 ARG A N 1
ATOM 828 C CA . ARG A 1 102 ? -21.651 2.769 4.751 1.00 64.75 102 ARG A CA 1
ATOM 829 C C . ARG A 1 102 ? -20.182 2.937 4.366 1.00 64.75 102 ARG A C 1
ATOM 831 O O . ARG A 1 102 ? -19.395 3.463 5.148 1.00 64.75 102 ARG A O 1
ATOM 838 N N . ILE A 1 103 ? -19.838 2.526 3.151 1.00 68.69 103 ILE A N 1
ATOM 839 C CA . ILE A 1 103 ? -18.506 2.742 2.585 1.00 68.69 103 ILE A CA 1
ATOM 840 C C . ILE A 1 103 ? -18.310 4.248 2.374 1.00 68.69 103 ILE A C 1
ATOM 842 O O . ILE A 1 103 ? -19.113 4.909 1.712 1.00 68.69 103 ILE A O 1
ATOM 846 N N . SER A 1 104 ? -17.247 4.802 2.953 1.00 77.25 104 SER A N 1
ATOM 847 C CA . SER A 1 104 ? -16.884 6.209 2.764 1.00 77.25 104 SER A CA 1
ATOM 848 C C . SER A 1 104 ? -16.382 6.456 1.340 1.00 77.25 104 SER A C 1
ATOM 850 O O . SER A 1 104 ? -15.655 5.635 0.777 1.00 77.25 104 SER A O 1
ATOM 852 N N . TRP A 1 105 ? -16.673 7.636 0.784 1.00 75.50 105 TRP A N 1
ATOM 853 C CA . TRP A 1 105 ? -16.102 8.095 -0.490 1.00 75.50 105 TRP A CA 1
ATOM 854 C C . TRP A 1 105 ? -14.570 8.016 -0.521 1.00 75.50 105 TRP A C 1
ATOM 856 O O . TRP A 1 105 ? -13.984 7.748 -1.569 1.00 75.50 105 TRP A O 1
ATOM 866 N N . VAL A 1 106 ? -13.920 8.183 0.634 1.00 73.56 106 VAL A N 1
ATOM 867 C CA . VAL A 1 106 ? -12.462 8.064 0.774 1.00 73.56 106 VAL A CA 1
ATOM 868 C C . VAL A 1 106 ? -11.997 6.619 0.566 1.00 73.56 106 VAL A C 1
ATOM 870 O O . VAL A 1 106 ? -11.006 6.389 -0.122 1.00 73.56 106 VAL A O 1
ATOM 873 N N . GLU A 1 107 ? -12.723 5.630 1.096 1.00 72.31 107 GLU A N 1
ATOM 874 C CA . GLU A 1 107 ? -12.387 4.208 0.923 1.00 72.31 107 GLU A CA 1
ATOM 875 C C . GLU A 1 107 ? -12.579 3.757 -0.531 1.00 72.31 107 GLU A C 1
ATOM 877 O O . GLU A 1 107 ? -11.757 3.007 -1.067 1.00 72.31 107 GLU A O 1
ATOM 882 N N . ILE A 1 108 ? -13.621 4.267 -1.199 1.00 78.31 108 ILE A N 1
ATOM 883 C CA . ILE A 1 108 ? -13.863 4.027 -2.628 1.00 78.31 108 ILE A CA 1
ATOM 884 C C . ILE A 1 108 ? -12.717 4.608 -3.461 1.00 78.31 108 ILE A C 1
ATOM 886 O O . ILE A 1 108 ? -12.140 3.896 -4.281 1.00 78.31 108 ILE A O 1
ATOM 890 N N . ALA A 1 109 ? -12.336 5.867 -3.221 1.00 79.81 109 ALA A N 1
ATOM 891 C CA . ALA A 1 109 ? -11.249 6.524 -3.947 1.00 79.81 109 ALA A CA 1
ATOM 892 C C . ALA A 1 109 ? -9.904 5.794 -3.771 1.00 79.81 109 ALA A C 1
ATOM 894 O O . ALA A 1 109 ? -9.182 5.572 -4.746 1.00 79.81 109 ALA A O 1
ATOM 895 N N . LEU A 1 110 ? -9.587 5.357 -2.546 1.00 77.31 110 LEU A N 1
ATOM 896 C CA . LEU A 1 110 ? -8.389 4.559 -2.268 1.00 77.31 110 LEU A CA 1
ATOM 897 C C . LEU A 1 110 ? -8.415 3.213 -2.998 1.00 77.31 110 LEU A C 1
ATOM 899 O O . LEU A 1 110 ? -7.387 2.786 -3.518 1.00 77.31 110 LEU A O 1
ATOM 903 N N . SER A 1 111 ? -9.580 2.573 -3.087 1.00 78.25 111 SER A N 1
ATOM 904 C CA . SER A 1 111 ? -9.735 1.283 -3.766 1.00 78.25 111 SER A CA 1
ATOM 905 C C . SER A 1 111 ? -9.698 1.399 -5.290 1.00 78.25 111 SER A C 1
ATOM 907 O O . SER A 1 111 ? -9.161 0.523 -5.966 1.00 78.25 111 SER A O 1
ATOM 909 N N . MET A 1 112 ? -10.211 2.494 -5.855 1.00 83.69 112 MET A N 1
ATOM 910 C CA . MET A 1 112 ? -10.039 2.797 -7.278 1.00 83.69 112 MET A CA 1
ATOM 911 C C . MET A 1 112 ? -8.563 3.020 -7.614 1.00 83.69 112 MET A C 1
ATOM 913 O O . MET A 1 112 ? -8.073 2.483 -8.607 1.00 83.69 112 MET A O 1
ATOM 917 N N . MET A 1 113 ? -7.828 3.742 -6.759 1.00 82.31 113 MET A N 1
ATOM 918 C CA . MET A 1 113 ? -6.378 3.876 -6.919 1.00 82.31 113 MET A CA 1
ATOM 919 C C . MET A 1 113 ? -5.663 2.531 -6.798 1.00 82.31 113 MET A C 1
ATOM 921 O O . MET A 1 113 ? -4.813 2.237 -7.633 1.00 82.31 113 MET A O 1
ATOM 925 N N . ALA A 1 114 ? -6.058 1.675 -5.853 1.00 81.81 114 ALA A N 1
ATOM 926 C CA . ALA A 1 114 ? -5.531 0.317 -5.735 1.00 81.81 114 ALA A CA 1
ATOM 927 C C . ALA A 1 114 ? -5.680 -0.483 -7.040 1.00 81.81 114 ALA A C 1
ATOM 929 O O . ALA A 1 114 ? -4.722 -1.096 -7.513 1.00 81.81 114 ALA A O 1
ATOM 930 N N . MET A 1 115 ? -6.859 -0.426 -7.670 1.00 84.81 115 MET A N 1
ATOM 931 C CA . MET A 1 115 ? -7.116 -1.086 -8.956 1.00 84.81 115 MET A CA 1
ATOM 932 C C . MET A 1 115 ? -6.247 -0.531 -10.088 1.00 84.81 115 MET A C 1
ATOM 934 O O . MET A 1 115 ? -5.696 -1.308 -10.868 1.00 84.81 115 MET A O 1
ATOM 938 N N . LEU A 1 116 ? -6.086 0.793 -10.172 1.00 86.50 116 LEU A N 1
ATOM 939 C CA . LEU A 1 116 ? -5.241 1.433 -11.186 1.00 86.50 116 LEU A CA 1
ATOM 940 C C . LEU A 1 116 ? -3.766 1.045 -11.024 1.00 86.50 116 LEU A C 1
ATOM 942 O O . LEU A 1 116 ? -3.096 0.716 -12.005 1.00 86.50 116 LEU A O 1
ATOM 946 N N . ILE A 1 117 ? -3.272 1.036 -9.784 1.00 84.94 117 ILE A N 1
ATOM 947 C CA . ILE A 1 117 ? -1.899 0.642 -9.451 1.00 84.94 117 ILE A CA 1
ATOM 948 C C . ILE A 1 117 ? -1.682 -0.832 -9.794 1.00 84.94 117 ILE A C 1
ATOM 950 O O . ILE A 1 117 ? -0.708 -1.171 -10.468 1.00 84.94 117 ILE A O 1
ATOM 954 N N . LEU A 1 118 ? -2.609 -1.708 -9.399 1.00 84.81 118 LEU A N 1
ATOM 955 C CA . LEU A 1 118 ? -2.527 -3.132 -9.700 1.00 84.81 118 LEU A CA 1
ATOM 956 C C . LEU A 1 118 ? -2.558 -3.388 -11.215 1.00 84.81 118 LEU A C 1
ATOM 958 O O . LEU A 1 118 ? -1.715 -4.123 -11.727 1.00 84.81 118 LEU A O 1
ATOM 962 N N . GLY A 1 119 ? -3.466 -2.736 -11.946 1.00 84.25 119 GLY A N 1
ATOM 963 C CA . GLY A 1 119 ? -3.563 -2.845 -13.403 1.00 84.25 119 GLY A CA 1
ATOM 964 C C . GLY A 1 119 ? -2.280 -2.410 -14.113 1.00 84.25 119 GLY A C 1
ATOM 965 O O . GLY A 1 119 ? -1.796 -3.103 -15.009 1.00 84.25 119 GLY A O 1
ATOM 966 N N . TYR A 1 120 ? -1.668 -1.313 -13.661 1.00 83.44 120 TYR A N 1
ATOM 967 C CA . TYR A 1 120 ? -0.374 -0.864 -14.172 1.00 83.44 120 TYR A CA 1
ATOM 968 C C . TYR A 1 120 ? 0.745 -1.881 -13.895 1.00 83.44 120 TYR A C 1
ATOM 970 O O . TYR A 1 120 ? 1.526 -2.213 -14.789 1.00 83.44 120 TYR A O 1
ATOM 978 N N . LEU A 1 121 ? 0.819 -2.414 -12.672 1.00 81.19 121 LEU A N 1
ATOM 979 C CA . LEU A 1 121 ? 1.874 -3.345 -12.261 1.00 81.19 121 LEU A CA 1
ATOM 980 C C . LEU A 1 121 ? 1.748 -4.730 -12.903 1.00 81.19 121 LEU A C 1
ATOM 982 O O . LEU A 1 121 ? 2.767 -5.392 -13.117 1.00 81.19 121 LEU A O 1
ATOM 986 N N . LEU A 1 122 ? 0.533 -5.173 -13.232 1.00 83.50 122 LEU A N 1
ATOM 987 C CA . LEU A 1 122 ? 0.286 -6.449 -13.909 1.00 83.50 122 LEU A CA 1
ATOM 988 C C . LEU A 1 122 ? 0.648 -6.423 -15.398 1.00 83.50 122 LEU A C 1
ATOM 990 O O . LEU A 1 122 ? 0.798 -7.483 -16.008 1.00 83.50 122 LEU A O 1
ATOM 994 N N . HIS A 1 123 ? 0.839 -5.241 -15.986 1.00 84.06 123 HIS A N 1
ATOM 995 C CA . HIS A 1 123 ? 1.216 -5.127 -17.386 1.00 84.06 123 HIS A CA 1
ATOM 996 C C . HIS A 1 123 ? 2.580 -5.817 -17.632 1.00 84.06 123 HIS A C 1
ATOM 998 O O . HIS A 1 123 ? 3.562 -5.506 -16.947 1.00 84.06 123 HIS A O 1
ATOM 1004 N N . PRO A 1 124 ? 2.696 -6.746 -18.604 1.00 78.00 124 PRO A N 1
ATOM 1005 C CA . PRO A 1 124 ? 3.850 -7.642 -18.723 1.00 78.00 124 PRO A CA 1
ATOM 1006 C C . PRO A 1 124 ? 5.177 -6.895 -18.882 1.00 78.00 124 PRO A C 1
ATOM 1008 O O . PRO A 1 124 ? 6.180 -7.282 -18.285 1.00 78.00 124 PRO A O 1
ATOM 1011 N N . ARG A 1 125 ? 5.183 -5.765 -19.603 1.00 77.25 125 ARG A N 1
ATOM 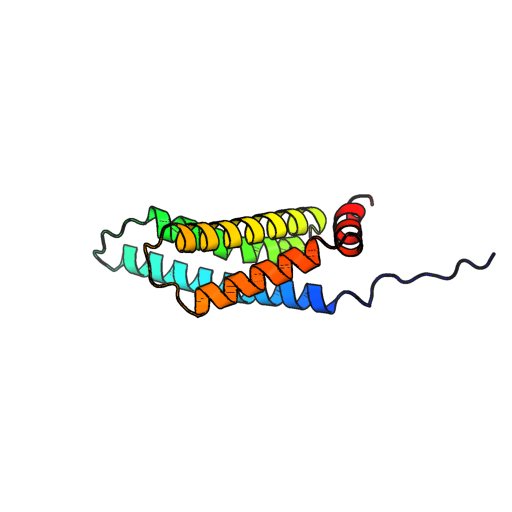1012 C CA . ARG A 1 125 ? 6.376 -4.913 -19.753 1.00 77.25 125 ARG A CA 1
ATOM 1013 C C . ARG A 1 125 ? 6.889 -4.378 -18.411 1.00 77.25 125 ARG A C 1
ATOM 1015 O O . ARG A 1 125 ? 8.095 -4.359 -18.190 1.00 77.25 125 ARG A O 1
ATOM 1022 N N . ILE A 1 126 ? 5.983 -3.989 -17.514 1.00 75.44 126 ILE A N 1
ATOM 1023 C CA . ILE A 1 126 ? 6.301 -3.459 -16.180 1.00 75.44 126 ILE A CA 1
ATOM 1024 C C . ILE A 1 126 ? 6.788 -4.586 -15.277 1.00 75.44 126 ILE A C 1
ATOM 1026 O O . ILE A 1 126 ? 7.857 -4.497 -14.675 1.00 75.44 126 ILE A O 1
ATOM 1030 N N . LYS A 1 127 ? 6.046 -5.695 -15.257 1.00 77.38 127 LYS A N 1
ATOM 1031 C CA . LYS A 1 127 ? 6.407 -6.902 -14.512 1.00 77.38 127 LYS A CA 1
ATOM 1032 C C . LYS A 1 127 ? 7.826 -7.377 -14.843 1.00 77.38 127 LYS A C 1
ATOM 1034 O O . LYS A 1 127 ? 8.604 -7.659 -13.932 1.00 77.38 127 LYS A O 1
ATOM 1039 N N . HIS A 1 128 ? 8.191 -7.428 -16.126 1.00 74.62 128 HIS A N 1
ATOM 1040 C CA . HIS A 1 128 ? 9.541 -7.815 -16.538 1.00 74.62 128 HIS A CA 1
ATOM 1041 C C . HIS A 1 128 ? 10.610 -6.835 -16.043 1.00 74.62 128 HIS A C 1
ATOM 1043 O O . HIS A 1 128 ? 11.627 -7.290 -15.526 1.00 74.62 128 HIS A O 1
ATOM 1049 N N . GLN A 1 129 ? 10.370 -5.520 -16.100 1.00 73.44 129 GLN A N 1
ATOM 1050 C CA . GLN A 1 129 ? 11.320 -4.514 -15.604 1.00 73.44 129 GLN A CA 1
ATOM 1051 C C . GLN A 1 129 ? 11.621 -4.662 -14.106 1.00 73.44 129 GLN A C 1
ATOM 1053 O O . GLN A 1 129 ? 12.777 -4.551 -13.697 1.00 73.44 129 GLN A O 1
ATOM 1058 N N . PHE A 1 130 ? 10.608 -4.949 -13.285 1.00 70.75 130 PHE A N 1
ATOM 1059 C CA . PHE A 1 130 ? 10.798 -5.119 -11.842 1.00 70.75 130 PHE A CA 1
ATOM 1060 C C . PHE A 1 130 ? 11.405 -6.475 -11.465 1.00 70.75 130 PHE A C 1
ATOM 1062 O O . PHE A 1 130 ? 12.209 -6.542 -10.536 1.00 70.75 130 PHE A O 1
ATOM 1069 N N . LEU A 1 131 ? 11.059 -7.551 -12.180 1.00 71.06 131 LEU A N 1
ATOM 1070 C CA . LEU A 1 131 ? 11.524 -8.906 -11.860 1.00 71.06 131 LEU A CA 1
ATOM 1071 C C . LEU A 1 131 ? 12.896 -9.251 -12.462 1.00 71.06 131 LEU A C 1
ATOM 1073 O O . LEU A 1 131 ? 13.622 -10.050 -11.876 1.00 71.06 131 LEU A O 1
ATOM 1077 N N . GLN A 1 132 ? 13.277 -8.662 -13.600 1.00 67.06 132 GLN A N 1
ATOM 1078 C CA . GLN A 1 132 ? 14.593 -8.889 -14.218 1.00 67.06 132 GLN A CA 1
ATOM 1079 C C . GLN A 1 132 ? 15.715 -8.070 -13.564 1.00 67.06 132 GLN A C 1
ATOM 1081 O O . GLN A 1 132 ? 16.879 -8.433 -13.699 1.00 67.06 132 GLN A O 1
ATOM 1086 N N . SER A 1 133 ? 15.384 -7.028 -12.791 1.00 54.06 133 SER A N 1
ATOM 1087 C CA . SER A 1 133 ? 16.362 -6.207 -12.058 1.00 54.06 133 SER A CA 1
ATOM 1088 C C . SER A 1 133 ? 17.153 -6.972 -10.978 1.00 54.06 133 SER A C 1
ATOM 1090 O O . SER A 1 133 ? 18.081 -6.398 -10.424 1.00 54.06 133 SER A O 1
ATOM 1092 N N . ASN A 1 134 ? 16.799 -8.228 -10.674 1.00 49.53 134 ASN A N 1
ATOM 1093 C CA . ASN A 1 134 ? 17.479 -9.100 -9.703 1.00 49.53 134 ASN A CA 1
ATOM 1094 C C . ASN A 1 134 ? 18.567 -10.007 -10.323 1.00 49.53 134 ASN A C 1
ATOM 1096 O O . ASN A 1 134 ? 19.090 -10.870 -9.625 1.00 49.53 134 ASN A O 1
ATOM 1100 N N . ARG A 1 135 ? 18.859 -9.889 -11.627 1.00 47.25 135 ARG A N 1
ATOM 1101 C CA . ARG A 1 135 ? 19.874 -10.711 -12.323 1.00 47.25 135 ARG A CA 1
ATOM 1102 C C . ARG A 1 135 ? 21.220 -9.999 -12.529 1.00 47.25 135 ARG A C 1
ATOM 1104 O O . ARG A 1 135 ? 21.930 -10.338 -13.472 1.00 47.25 135 ARG A O 1
ATOM 1111 N N . VAL A 1 136 ? 21.549 -9.018 -11.692 1.00 42.81 136 VAL A N 1
ATOM 1112 C CA . VAL A 1 136 ? 22.872 -8.373 -11.682 1.00 42.81 136 VAL A CA 1
ATOM 1113 C C . VAL A 1 136 ? 23.526 -8.631 -10.342 1.00 42.81 136 VAL A C 1
ATOM 1115 O O . VAL A 1 136 ? 22.828 -8.402 -9.329 1.00 42.81 136 VAL A O 1
#

Sequence (136 aa):
MYQVPHNPQNKLRWPIALIFFYYAIVGIGAAIGGCLLVASIVYGKQRVSLFWPFFFFLFNISRLGFAVGFVRFRAWGYRGIVLVEALSIMSLLGRFVLQRERISWVEIALSMMAMLILGYLLHPRIKHQFLQSNRV

Radius of gyration: 18.38 Å; chains: 1; bounding box: 50×21×66 Å

Secondary structure (DSSP, 8-state):
---------STTHHHHHHHHHHHHHHHHHHHHHHHHHHHHHHHS------HHHHHHHHHHHHHHHHHHHHHH-HHHHHHHHHHHHHHHHHHHHHHHHTT-S---HHHHHHHHHHHHHHHHHHSHHHHHHHHHTT--

Foldseek 3Di:
DDPDPPPVPPPPVVVLVVLLVVLVVQLVVLVVVVVVVVCCVVVPPDPDPCPVVVVVSVLSNVSNVLSVCCVPVLQVSLVSLLVSLVVLLVVVVVCVVVVDDDDDPVSVVVNVVSVVNNVVSPPVVNVCVSNVVPVD

pLDDT: mean 71.17, std 10.93, range [39.34, 86.5]